Protein AF-A0A9D4QQB9-F1 (afdb_monomer)

Sequence (121 aa):
MSLLLRRPPGREAYPGDVFYLHSRLLERAAKMNDAHGGGSLTALPVIETQAGDVSAYIPTNVISITDGQIFLETELFYKGIRPAINVGLSVSRVGSAAQTKAMKQVHSCKQRSIAFSEHPL

Foldseek 3Di:
DCVVVVQDADPPRHHPCPLVVLLVVQVVQAQDDVVVPRDGHDDDDDDDDDVQDCPDDVNVSNCVRDQWDWRADPVQVVVVDPVRTDPVRTDGNCPCVPDDPVCSVVVVVVVVVVVVVVDDD

Organism: Dreissena polymorpha (NCBI:txid45954)

InterPro domains:
  IPR000194 ATPase, F1/V1/A1 complex, alpha/beta subunit, nucleotide-binding domain [PF00006] (1-92)
  IPR005294 ATP synthase, F1 complex, alpha subunit [PTHR48082] (1-107)
  IPR020003 ATPase, alpha/beta subunit, nucleotide-binding domain, active site [PS00152] (83-92)
  IPR027417 P-loop containing nucleoside triphosphate hydrolase [SSF52540] (1-98)

pLDDT: mean 85.45, std 11.53, range [40.28, 95.12]

Secondary structure (DSSP, 8-state):
-TTTTTPPB-GGG-BTTHHHHHHHHHTT--BPPGGGTT-B-------PPSTT-TTSHHHHHHHHHSSEE--B-HHHHHTT-SS-B-TTT-EESSGGGSS-HHHHHHHHHHHHHHHHHS---

Radius of gyration: 18.66 Å; Cα contacts (8 Å, |Δi|>4): 94; chains: 1; bounding box: 33×46×53 Å

Structure (mmCIF, N/CA/C/O backbone):
data_AF-A0A9D4QQB9-F1
#
_entry.id   AF-A0A9D4QQB9-F1
#
loop_
_atom_site.group_PDB
_atom_site.id
_atom_site.type_symbol
_atom_site.label_atom_id
_atom_site.label_alt_id
_atom_site.label_comp_id
_atom_site.label_asym_id
_atom_site.label_entity_id
_atom_site.label_seq_id
_atom_site.pdbx_PDB_ins_code
_atom_site.Cartn_x
_atom_site.Cartn_y
_atom_site.Cartn_z
_atom_site.occupancy
_atom_site.B_iso_or_equiv
_atom_site.auth_seq_id
_atom_site.auth_comp_id
_atom_site.auth_asym_id
_atom_site.au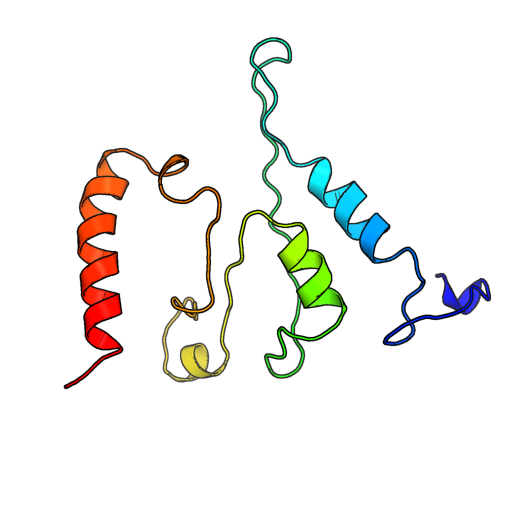th_atom_id
_atom_site.pdbx_PDB_model_num
ATOM 1 N N . MET A 1 1 ? -0.714 -14.262 -15.899 1.00 71.12 1 MET A N 1
ATOM 2 C CA . MET A 1 1 ? 0.117 -14.533 -17.097 1.00 71.12 1 MET A CA 1
ATOM 3 C C . MET A 1 1 ? 1.370 -15.359 -16.787 1.00 71.12 1 MET A C 1
ATOM 5 O O . MET A 1 1 ? 1.660 -16.280 -17.534 1.00 71.12 1 MET A O 1
ATOM 9 N N . SER A 1 2 ? 2.102 -15.095 -15.696 1.00 77.38 2 SER A N 1
ATOM 10 C CA . SER A 1 2 ? 3.407 -15.737 -15.432 1.00 77.38 2 SER A CA 1
ATOM 11 C C . SER A 1 2 ? 3.396 -17.271 -15.320 1.00 77.38 2 SER A C 1
ATOM 13 O O . SER A 1 2 ? 4.281 -17.908 -15.880 1.00 77.38 2 SER A O 1
ATOM 15 N N . LEU A 1 3 ? 2.385 -17.873 -14.679 1.00 76.94 3 LEU A N 1
ATOM 16 C CA . LEU A 1 3 ? 2.276 -19.338 -14.559 1.00 76.94 3 LEU A CA 1
ATOM 17 C C . LEU A 1 3 ? 1.997 -20.029 -15.904 1.00 76.94 3 LEU A C 1
ATOM 19 O O . LEU A 1 3 ? 2.570 -21.073 -16.195 1.00 76.94 3 LEU A O 1
ATOM 23 N N . LEU A 1 4 ? 1.178 -19.411 -16.762 1.00 85.31 4 LEU A N 1
ATOM 24 C CA . LEU A 1 4 ? 0.914 -19.907 -18.121 1.00 85.31 4 LEU A CA 1
ATOM 25 C C . LEU A 1 4 ? 2.175 -19.865 -18.993 1.00 85.31 4 LEU A C 1
ATOM 27 O O . LEU A 1 4 ? 2.383 -20.734 -19.832 1.00 85.31 4 LEU A O 1
ATOM 31 N N . LEU A 1 5 ? 3.045 -18.884 -18.747 1.00 87.50 5 LEU A N 1
ATOM 32 C CA . LEU A 1 5 ? 4.348 -18.747 -19.399 1.00 87.50 5 LEU A CA 1
ATOM 33 C C . LEU A 1 5 ? 5.441 -19.616 -18.755 1.00 87.50 5 LEU A C 1
ATOM 35 O O . LEU A 1 5 ? 6.615 -19.439 -19.073 1.00 87.50 5 LEU A O 1
ATOM 39 N N . ARG A 1 6 ? 5.076 -20.532 -17.846 1.00 86.75 6 ARG A N 1
ATOM 40 C CA . ARG A 1 6 ? 5.992 -21.442 -17.137 1.00 86.75 6 ARG A CA 1
ATOM 41 C C . ARG A 1 6 ? 7.147 -20.728 -16.424 1.00 86.75 6 ARG A C 1
ATOM 43 O O . ARG A 1 6 ? 8.228 -21.294 -16.272 1.00 86.75 6 ARG A O 1
ATOM 50 N N . ARG A 1 7 ? 6.935 -19.488 -15.967 1.00 87.81 7 ARG A N 1
ATOM 51 C CA . ARG A 1 7 ? 7.895 -18.828 -15.073 1.00 87.81 7 ARG A CA 1
ATOM 52 C C . ARG A 1 7 ? 7.849 -19.504 -13.698 1.00 87.81 7 ARG A C 1
ATOM 54 O O . ARG A 1 7 ? 6.749 -19.817 -13.236 1.00 87.81 7 ARG A O 1
ATOM 61 N N . PRO A 1 8 ? 9.002 -19.714 -13.040 1.00 87.38 8 PRO A N 1
ATOM 62 C CA . PRO A 1 8 ? 9.036 -20.359 -11.734 1.00 87.38 8 PRO A CA 1
ATOM 63 C C . PRO A 1 8 ? 8.259 -19.522 -10.697 1.00 87.38 8 PRO A C 1
ATOM 65 O O . PRO A 1 8 ? 8.482 -18.308 -10.618 1.00 87.38 8 PRO A O 1
ATOM 68 N N . PRO A 1 9 ? 7.337 -20.132 -9.928 1.00 90.12 9 PRO A N 1
ATOM 69 C CA . PRO A 1 9 ? 6.616 -19.445 -8.862 1.00 90.12 9 PRO A CA 1
ATOM 70 C C . PRO A 1 9 ? 7.475 -19.276 -7.604 1.00 90.12 9 PRO A C 1
ATOM 72 O O . PRO A 1 9 ? 8.335 -20.102 -7.304 1.00 90.12 9 PRO A O 1
ATOM 75 N N . GLY A 1 10 ? 7.202 -18.210 -6.855 1.00 87.00 10 GLY A N 1
ATOM 76 C CA . GLY A 1 10 ? 7.721 -17.953 -5.515 1.00 87.00 10 GLY A CA 1
ATOM 77 C C . GLY A 1 10 ? 6.641 -18.124 -4.442 1.00 87.00 10 GLY A C 1
ATOM 78 O O . GLY A 1 10 ? 5.785 -19.008 -4.525 1.00 87.00 10 GLY A O 1
ATOM 79 N N . ARG A 1 11 ? 6.674 -17.263 -3.417 1.00 86.38 11 ARG A N 1
ATOM 80 C CA . ARG A 1 1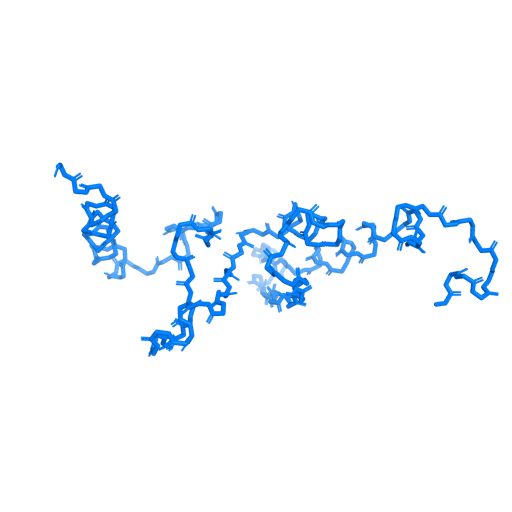1 ? 5.712 -17.267 -2.302 1.00 86.38 11 ARG A CA 1
ATOM 81 C C . ARG A 1 11 ? 4.279 -17.062 -2.807 1.00 86.38 11 ARG A C 1
ATOM 83 O O . ARG A 1 11 ? 4.048 -16.227 -3.675 1.00 86.38 11 ARG A O 1
ATOM 90 N N . GLU A 1 12 ? 3.332 -17.833 -2.265 1.00 84.62 12 GLU A N 1
ATOM 91 C CA . GLU A 1 12 ? 1.901 -17.782 -2.635 1.00 84.62 12 GLU A CA 1
ATOM 92 C C . GLU A 1 12 ? 1.647 -17.924 -4.157 1.00 84.62 12 GLU A C 1
ATOM 94 O O . GLU A 1 12 ? 0.684 -17.389 -4.694 1.00 84.62 12 GLU A O 1
ATOM 99 N N . ALA A 1 13 ? 2.521 -18.648 -4.871 1.00 87.94 13 ALA A N 1
ATOM 100 C CA . ALA A 1 13 ? 2.484 -18.850 -6.326 1.00 87.94 13 ALA A CA 1
ATOM 101 C C . ALA A 1 13 ? 2.646 -17.578 -7.189 1.00 87.94 13 ALA A C 1
ATOM 103 O O . ALA A 1 13 ? 2.479 -17.625 -8.414 1.00 87.94 13 ALA A O 1
ATOM 104 N N . TYR A 1 14 ? 3.041 -16.456 -6.587 1.00 89.19 14 TYR A N 1
ATOM 105 C CA . TYR A 1 14 ? 3.373 -15.235 -7.311 1.00 89.19 14 TYR A CA 1
ATOM 106 C C . TYR A 1 14 ? 4.747 -15.333 -7.987 1.00 89.19 14 TYR A C 1
ATOM 108 O O . TYR A 1 14 ? 5.652 -15.980 -7.457 1.00 89.19 14 TYR A O 1
ATOM 116 N N . PRO A 1 15 ? 4.953 -14.694 -9.152 1.00 89.62 15 PRO A N 1
ATOM 117 C CA . PRO A 1 15 ? 6.281 -14.608 -9.748 1.00 89.62 15 PRO A CA 1
ATOM 118 C C . PRO A 1 15 ? 7.216 -13.716 -8.906 1.00 89.62 15 PRO A C 1
ATOM 120 O O . PRO A 1 15 ? 6.770 -12.849 -8.158 1.00 89.62 15 PRO A O 1
ATOM 123 N N . GLY A 1 16 ? 8.531 -13.904 -9.035 1.00 86.94 16 GLY A N 1
ATOM 124 C CA . GLY A 1 16 ? 9.517 -13.160 -8.233 1.00 86.94 16 GLY A CA 1
ATOM 125 C C . GLY A 1 16 ? 9.534 -11.639 -8.460 1.00 86.94 16 GLY A C 1
ATOM 126 O O . GLY A 1 16 ? 10.050 -10.902 -7.628 1.00 86.94 16 GLY A O 1
ATOM 127 N N . ASP A 1 17 ? 8.949 -11.155 -9.558 1.00 89.56 17 ASP A N 1
ATOM 128 C CA . ASP A 1 17 ? 8.894 -9.742 -9.947 1.00 89.56 17 ASP A CA 1
ATOM 129 C C . ASP A 1 17 ? 7.613 -9.014 -9.495 1.00 89.56 17 ASP A C 1
ATOM 131 O O . ASP A 1 17 ? 7.417 -7.850 -9.845 1.00 89.56 17 ASP A O 1
ATOM 135 N N . VAL A 1 18 ? 6.745 -9.633 -8.683 1.00 91.44 18 VAL A N 1
ATOM 136 C CA . VAL A 1 18 ? 5.498 -8.980 -8.228 1.00 91.44 18 VAL A CA 1
ATOM 137 C C . VAL A 1 18 ? 5.744 -7.700 -7.439 1.00 91.44 18 VAL A C 1
ATOM 139 O O . VAL A 1 18 ? 5.007 -6.729 -7.613 1.00 91.44 18 VAL A O 1
ATOM 142 N N . PHE A 1 19 ? 6.780 -7.658 -6.604 1.00 93.00 19 PHE A N 1
ATOM 143 C CA . PHE A 1 19 ? 7.148 -6.425 -5.908 1.00 93.00 19 PHE A CA 1
ATOM 144 C C . PHE A 1 19 ? 7.488 -5.305 -6.903 1.00 93.00 19 PHE A C 1
ATOM 146 O O . PHE A 1 19 ? 6.987 -4.189 -6.784 1.00 93.00 19 PHE A O 1
ATOM 153 N N . TYR A 1 20 ? 8.273 -5.634 -7.934 1.00 92.75 20 TYR A N 1
ATOM 154 C CA . TYR A 1 20 ? 8.680 -4.691 -8.972 1.00 92.75 20 TYR A CA 1
ATOM 155 C C . TYR A 1 20 ? 7.494 -4.153 -9.784 1.00 92.75 20 TYR A C 1
ATOM 157 O O . TYR A 1 20 ? 7.480 -2.982 -10.163 1.00 92.75 20 TYR A O 1
ATOM 165 N N . LEU A 1 21 ? 6.473 -4.980 -10.032 1.00 92.19 21 LEU A N 1
ATOM 166 C CA . LEU A 1 21 ? 5.257 -4.537 -10.719 1.00 92.19 21 LEU A CA 1
ATOM 167 C C . LEU A 1 21 ? 4.524 -3.443 -9.934 1.00 92.19 21 LEU A C 1
ATOM 169 O O . LEU A 1 21 ? 4.130 -2.433 -10.520 1.00 92.19 21 LEU A O 1
ATOM 173 N N . HIS A 1 22 ? 4.371 -3.625 -8.621 1.00 93.94 22 HIS A N 1
ATOM 174 C CA . HIS A 1 22 ? 3.711 -2.641 -7.765 1.00 93.94 22 HIS A CA 1
ATOM 175 C C . HIS A 1 22 ? 4.559 -1.381 -7.590 1.00 93.94 22 HIS A C 1
ATOM 177 O O . HIS A 1 22 ? 4.031 -0.278 -7.724 1.00 93.94 22 HIS A O 1
ATOM 183 N N . SER A 1 23 ? 5.867 -1.526 -7.354 1.00 93.94 23 SER A N 1
ATOM 184 C CA . SER A 1 23 ? 6.746 -0.373 -7.139 1.00 93.94 23 SER A CA 1
ATOM 185 C C . SER A 1 23 ? 6.848 0.488 -8.390 1.00 93.94 23 SER A C 1
ATOM 187 O O . SER A 1 23 ? 6.586 1.684 -8.332 1.00 93.94 23 SER A O 1
ATOM 189 N N . ARG A 1 24 ? 7.089 -0.108 -9.563 1.00 95.12 24 ARG A N 1
ATOM 190 C CA . ARG A 1 24 ? 7.143 0.636 -10.831 1.00 95.12 24 ARG A CA 1
ATOM 191 C C . ARG A 1 24 ? 5.854 1.410 -11.117 1.00 95.12 24 ARG A C 1
ATOM 193 O O . ARG A 1 24 ? 5.902 2.455 -11.766 1.00 95.12 24 ARG A O 1
ATOM 200 N N . LEU A 1 25 ? 4.702 0.880 -10.712 1.00 94.62 25 LEU A N 1
ATOM 201 C CA . LEU A 1 25 ? 3.426 1.558 -10.901 1.00 94.62 25 LEU A CA 1
ATOM 202 C C . LEU A 1 25 ? 3.265 2.729 -9.925 1.00 94.62 25 LEU A C 1
ATOM 204 O O . LEU A 1 25 ? 2.936 3.830 -10.363 1.00 94.62 25 LEU A O 1
ATOM 208 N N . LEU A 1 26 ? 3.490 2.489 -8.632 1.00 94.81 26 LEU A N 1
ATOM 209 C CA . LEU A 1 26 ? 3.219 3.461 -7.571 1.00 94.81 26 LEU A CA 1
ATOM 210 C C . LEU A 1 26 ? 4.259 4.582 -7.505 1.00 94.81 26 LEU A C 1
ATOM 212 O O . LEU A 1 26 ? 3.878 5.728 -7.307 1.00 94.81 26 LEU A O 1
ATOM 216 N N . GLU A 1 27 ? 5.527 4.303 -7.803 1.00 92.81 27 GLU A N 1
ATOM 217 C CA . GLU A 1 27 ? 6.606 5.309 -7.837 1.00 92.81 27 GLU A CA 1
ATOM 218 C C . GLU A 1 27 ? 6.421 6.371 -8.936 1.00 92.81 27 GLU A C 1
ATOM 220 O O . GLU A 1 27 ? 7.092 7.399 -8.962 1.00 92.81 27 GLU A O 1
ATOM 225 N N . ARG A 1 28 ? 5.490 6.157 -9.873 1.00 93.62 28 ARG A N 1
ATOM 226 C CA . ARG A 1 28 ? 5.122 7.173 -10.872 1.00 93.62 28 ARG A CA 1
ATOM 227 C C . ARG A 1 28 ? 4.162 8.225 -10.319 1.00 93.62 28 ARG A C 1
ATOM 229 O O . ARG A 1 28 ? 3.990 9.269 -10.947 1.00 93.62 28 ARG A O 1
ATOM 236 N N . ALA A 1 29 ? 3.498 7.942 -9.202 1.00 93.50 29 ALA A N 1
ATOM 237 C CA . ALA A 1 29 ? 2.589 8.864 -8.545 1.00 93.50 29 ALA A CA 1
ATOM 238 C C . ALA A 1 29 ? 3.384 9.762 -7.592 1.00 93.50 29 ALA A C 1
ATOM 240 O O . ALA A 1 29 ? 3.634 9.410 -6.446 1.00 93.50 29 ALA A O 1
ATOM 241 N N . ALA A 1 30 ? 3.811 10.917 -8.098 1.00 92.94 30 ALA A N 1
ATOM 242 C CA . ALA A 1 30 ? 4.645 11.852 -7.357 1.00 92.94 30 ALA A CA 1
ATOM 243 C C . ALA A 1 30 ? 4.169 13.299 -7.527 1.00 92.94 30 ALA A C 1
ATOM 245 O O . ALA A 1 30 ? 3.367 13.632 -8.408 1.00 92.94 30 ALA A O 1
ATOM 246 N N . LYS A 1 31 ? 4.704 14.176 -6.673 1.00 91.88 31 LYS A N 1
ATOM 247 C CA . LYS A 1 31 ? 4.646 15.626 -6.849 1.00 91.88 31 LYS A CA 1
ATOM 248 C C . LYS A 1 31 ? 5.925 16.095 -7.538 1.00 91.88 31 LYS A C 1
ATOM 250 O O . LYS A 1 31 ? 7.016 15.937 -6.996 1.00 91.88 31 LYS A O 1
ATOM 255 N N . MET A 1 32 ? 5.775 16.681 -8.719 1.00 93.06 32 MET A N 1
ATOM 256 C CA . MET A 1 32 ? 6.878 17.248 -9.487 1.00 93.06 32 MET A CA 1
ATOM 257 C C . MET A 1 32 ? 7.365 18.549 -8.845 1.00 93.06 32 MET A C 1
ATOM 259 O O . MET A 1 32 ? 6.616 19.243 -8.155 1.00 93.06 32 MET A O 1
ATOM 263 N N . ASN A 1 33 ? 8.630 18.888 -9.083 1.00 92.00 33 ASN A N 1
ATOM 264 C CA . ASN A 1 33 ? 9.185 20.166 -8.649 1.00 92.00 33 ASN A CA 1
ATOM 265 C C . ASN A 1 33 ? 8.705 21.323 -9.553 1.00 92.00 33 ASN A C 1
ATOM 267 O O . ASN A 1 33 ? 8.140 21.108 -10.630 1.00 92.00 33 ASN A O 1
ATOM 271 N N . ASP A 1 34 ? 8.978 22.558 -9.132 1.00 93.25 34 ASP A N 1
ATOM 272 C CA . ASP A 1 34 ? 8.531 23.761 -9.847 1.00 93.25 34 ASP A CA 1
ATOM 273 C C . ASP A 1 34 ? 9.153 23.885 -11.249 1.00 93.25 34 ASP A C 1
ATOM 275 O O . ASP A 1 34 ? 8.497 24.348 -12.179 1.00 93.25 34 ASP A O 1
ATOM 279 N N . ALA A 1 35 ? 10.380 23.383 -11.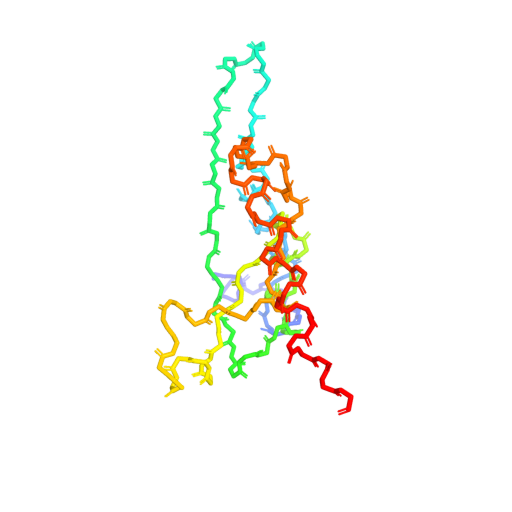440 1.00 93.62 35 ALA A N 1
ATOM 280 C CA . ALA A 1 35 ? 11.048 23.355 -12.745 1.00 93.62 35 ALA A CA 1
ATOM 281 C C . ALA A 1 35 ? 10.329 22.459 -13.774 1.00 93.62 35 ALA A C 1
ATOM 283 O O . ALA A 1 35 ? 10.452 22.684 -14.975 1.00 93.62 35 ALA A O 1
ATOM 284 N N . HIS A 1 36 ? 9.556 21.474 -13.309 1.00 89.88 36 HIS A N 1
ATOM 285 C CA . HIS A 1 36 ? 8.727 20.597 -14.139 1.00 89.88 36 HIS A CA 1
ATOM 286 C C . HIS A 1 36 ? 7.226 20.945 -14.036 1.00 89.88 36 HIS A C 1
ATOM 288 O O . HIS A 1 36 ? 6.371 20.098 -14.293 1.00 89.88 36 HIS A O 1
ATOM 294 N N . GLY A 1 37 ? 6.887 22.182 -13.647 1.00 91.25 37 GLY A N 1
ATOM 295 C CA . GLY A 1 37 ? 5.513 22.698 -13.638 1.00 91.25 37 GLY A CA 1
ATOM 296 C C . GLY A 1 37 ? 4.696 22.396 -12.378 1.00 91.25 37 GLY A C 1
ATOM 297 O O . GLY A 1 37 ? 3.511 22.716 -12.344 1.00 91.25 37 GLY A O 1
ATOM 298 N N . GLY A 1 38 ? 5.290 21.785 -11.345 1.00 92.19 38 GLY A N 1
ATOM 299 C CA . GLY A 1 38 ? 4.653 21.608 -10.031 1.00 92.19 38 GLY A CA 1
ATOM 300 C C . GLY A 1 38 ? 3.433 20.672 -9.993 1.00 92.19 38 GLY A C 1
ATOM 301 O O . GLY A 1 38 ? 2.704 20.654 -9.000 1.00 92.19 38 GLY A O 1
ATOM 302 N N . GLY A 1 39 ? 3.188 19.903 -11.060 1.00 94.06 39 GLY A N 1
ATOM 303 C CA . GLY A 1 39 ? 2.065 18.968 -11.153 1.00 94.06 39 GLY A CA 1
ATOM 304 C C . GLY A 1 39 ? 2.148 17.824 -10.136 1.00 94.06 39 GLY A C 1
ATOM 305 O O . GLY A 1 39 ? 3.229 17.454 -9.679 1.00 94.06 39 GLY A O 1
ATOM 306 N N . SER A 1 40 ? 1.005 17.234 -9.790 1.00 94.62 40 SER A N 1
ATOM 307 C CA . SER A 1 40 ? 0.941 16.108 -8.853 1.00 94.62 40 SER A CA 1
ATOM 308 C C . SER A 1 40 ? 0.036 14.997 -9.361 1.00 94.62 40 SER A C 1
ATOM 310 O O . SER A 1 40 ? -1.042 15.272 -9.889 1.00 94.62 40 SER A O 1
ATOM 312 N N . LEU A 1 41 ? 0.437 13.752 -9.117 1.00 94.00 41 LEU A N 1
ATOM 313 C CA . LEU A 1 41 ? -0.399 12.571 -9.300 1.00 94.00 41 LEU A CA 1
ATOM 314 C C . LEU A 1 41 ? -0.505 11.818 -7.972 1.00 94.00 41 LEU A C 1
ATOM 316 O O . LEU A 1 41 ? 0.487 11.288 -7.483 1.00 94.00 41 LEU A O 1
ATOM 320 N N . THR A 1 42 ? -1.708 11.757 -7.404 1.00 94.12 42 THR A N 1
ATOM 321 C CA . THR A 1 42 ? -1.983 11.004 -6.173 1.00 94.12 42 THR A CA 1
ATOM 322 C C . THR A 1 42 ? -2.499 9.613 -6.526 1.00 94.12 42 THR A C 1
ATOM 324 O O . THR A 1 42 ? -3.500 9.494 -7.233 1.00 94.12 42 THR A O 1
ATOM 327 N N . ALA A 1 43 ? -1.854 8.562 -6.019 1.00 93.62 43 ALA A N 1
ATOM 328 C CA . ALA A 1 43 ? -2.332 7.187 -6.150 1.00 93.62 43 ALA A CA 1
ATOM 329 C C . ALA A 1 43 ? -3.066 6.732 -4.883 1.00 93.62 43 ALA A C 1
ATOM 331 O O . ALA A 1 43 ? -2.614 6.982 -3.769 1.00 93.62 43 ALA A O 1
ATOM 332 N N . LEU A 1 44 ? -4.182 6.024 -5.069 1.00 94.81 44 LEU A N 1
ATOM 333 C CA . LEU A 1 44 ? -4.953 5.383 -4.001 1.00 94.81 44 LEU A CA 1
ATOM 334 C C . LEU A 1 44 ? -5.128 3.893 -4.336 1.00 94.81 44 LEU A C 1
ATOM 336 O O . LEU A 1 44 ? -6.178 3.503 -4.851 1.00 94.81 44 LEU A O 1
ATOM 340 N N . PRO A 1 45 ? -4.091 3.059 -4.132 1.00 94.19 45 PRO A N 1
ATOM 341 C CA . PRO A 1 45 ? -4.202 1.627 -4.377 1.00 94.19 45 PRO A CA 1
ATOM 342 C C . PRO A 1 45 ? -5.144 0.977 -3.359 1.00 94.19 45 PRO A C 1
ATOM 344 O O . PRO A 1 45 ? -5.095 1.279 -2.168 1.00 94.19 45 PRO A O 1
ATOM 347 N N . VAL A 1 46 ? -5.977 0.052 -3.833 1.00 94.31 46 VAL A N 1
ATOM 348 C CA . VAL A 1 46 ? -6.876 -0.750 -2.995 1.00 94.31 46 VAL A CA 1
ATOM 349 C C . VAL A 1 46 ? -6.384 -2.188 -3.011 1.00 94.31 46 VAL A C 1
ATOM 351 O O . VAL A 1 46 ? -6.204 -2.763 -4.084 1.00 94.31 46 VAL A O 1
ATOM 354 N N . ILE A 1 47 ? -6.169 -2.753 -1.825 1.00 93.88 47 ILE A N 1
ATOM 355 C CA . ILE A 1 47 ? -5.754 -4.142 -1.638 1.00 93.88 47 ILE A CA 1
ATOM 356 C C . ILE A 1 47 ? -6.786 -4.832 -0.761 1.00 93.88 47 ILE A C 1
ATOM 358 O O . ILE A 1 47 ? -7.123 -4.346 0.317 1.00 93.88 47 ILE A O 1
ATOM 362 N N . GLU A 1 48 ? -7.281 -5.966 -1.235 1.00 93.12 48 GLU A N 1
ATOM 363 C CA . GLU A 1 48 ? -8.161 -6.831 -0.465 1.00 93.12 48 GLU A CA 1
ATOM 364 C C . GLU A 1 48 ? -7.320 -7.742 0.433 1.00 93.12 48 GLU A C 1
ATOM 366 O O . GLU A 1 48 ? -6.419 -8.441 -0.038 1.00 93.12 48 GLU A O 1
ATOM 371 N N . THR A 1 49 ? -7.614 -7.737 1.730 1.00 91.38 49 THR A N 1
ATOM 372 C CA . THR A 1 49 ? -7.040 -8.684 2.686 1.00 91.38 49 THR A CA 1
ATOM 373 C C . THR A 1 49 ? -7.998 -9.848 2.888 1.00 91.38 49 THR A C 1
ATOM 375 O O . THR A 1 49 ? -9.213 -9.675 2.985 1.00 91.38 49 THR A O 1
ATOM 378 N N . GLN A 1 50 ? -7.454 -11.059 2.970 1.00 88.88 50 GLN A N 1
ATOM 379 C CA . GLN A 1 50 ? -8.249 -12.243 3.280 1.00 88.88 50 GLN A CA 1
ATOM 380 C C . GLN A 1 50 ? -8.371 -12.359 4.797 1.00 88.88 50 GLN A C 1
ATOM 382 O O . GLN A 1 50 ? -7.362 -12.377 5.495 1.00 88.88 50 GLN A O 1
ATOM 387 N N . ALA A 1 51 ? -9.604 -12.381 5.310 1.00 87.19 51 ALA A N 1
ATOM 388 C CA . ALA A 1 51 ? -9.892 -12.437 6.748 1.00 87.19 51 ALA A CA 1
ATOM 389 C C . ALA A 1 51 ? -9.165 -11.363 7.595 1.00 87.19 51 ALA A C 1
ATOM 391 O O . ALA A 1 51 ? -8.881 -11.586 8.768 1.00 87.19 51 ALA A O 1
ATOM 392 N N . GLY A 1 52 ? -8.854 -10.200 7.010 1.00 82.19 52 GLY A N 1
ATOM 393 C CA . GLY A 1 52 ? -8.128 -9.132 7.704 1.00 82.19 52 GLY A CA 1
ATOM 394 C C . GLY A 1 52 ? -6.621 -9.368 7.857 1.00 82.19 52 GLY A C 1
ATOM 395 O O . GLY A 1 52 ? -5.968 -8.600 8.560 1.00 82.19 52 GLY A O 1
ATOM 396 N N . ASP A 1 53 ? -6.046 -10.378 7.197 1.00 87.62 53 ASP A N 1
ATOM 397 C CA . ASP A 1 53 ? -4.614 -10.663 7.281 1.00 87.62 53 ASP A CA 1
ATOM 398 C C . ASP A 1 53 ? -3.773 -9.617 6.526 1.00 87.62 53 ASP A C 1
ATOM 400 O O . ASP A 1 53 ? -3.653 -9.624 5.297 1.00 87.62 53 ASP A O 1
ATOM 404 N N . VAL A 1 54 ? -3.167 -8.708 7.292 1.00 86.12 54 VAL A N 1
ATOM 405 C CA . VAL A 1 54 ? -2.224 -7.687 6.804 1.00 86.12 54 VAL A CA 1
ATOM 406 C C . VAL A 1 54 ? -0.809 -8.223 6.587 1.00 86.12 54 VAL A C 1
ATOM 408 O O . VAL A 1 54 ? 0.010 -7.536 5.979 1.00 86.12 54 VAL A O 1
ATOM 411 N N . SER A 1 55 ? -0.511 -9.431 7.071 1.00 88.19 55 SER A N 1
ATOM 412 C CA . SER A 1 55 ? 0.812 -10.062 6.984 1.00 88.19 55 SER A CA 1
ATOM 413 C C . SER A 1 55 ? 1.004 -10.909 5.721 1.00 88.19 55 SER A C 1
ATOM 415 O O . SER A 1 55 ? 2.114 -11.376 5.436 1.00 88.19 55 SER A O 1
ATOM 417 N N . ALA A 1 56 ? -0.062 -11.072 4.931 1.00 92.25 56 ALA A N 1
ATOM 418 C CA . ALA A 1 56 ? -0.015 -11.730 3.636 1.00 92.25 56 ALA A CA 1
ATOM 419 C C . ALA A 1 56 ? 0.982 -11.043 2.684 1.00 92.25 56 ALA A C 1
ATOM 421 O O . ALA A 1 56 ? 1.329 -9.859 2.830 1.00 92.25 56 ALA A O 1
ATOM 422 N N . TYR A 1 57 ? 1.454 -11.793 1.684 1.00 90.69 57 TYR A N 1
ATOM 423 C CA . TYR A 1 57 ? 2.567 -11.353 0.844 1.00 90.69 57 TYR A CA 1
ATOM 424 C C . TYR A 1 57 ? 2.269 -10.069 0.055 1.00 90.69 57 TYR A C 1
ATOM 426 O O . TYR A 1 57 ? 3.095 -9.155 0.024 1.00 90.69 57 TYR A O 1
ATOM 434 N N . ILE A 1 58 ? 1.085 -9.963 -0.557 1.00 92.50 58 ILE A N 1
ATOM 435 C CA . ILE A 1 58 ? 0.705 -8.782 -1.350 1.00 92.50 58 ILE A CA 1
ATOM 436 C C . ILE A 1 58 ? 0.457 -7.540 -0.478 1.00 92.50 58 ILE A C 1
ATOM 438 O O . ILE A 1 58 ? 1.070 -6.510 -0.775 1.00 92.50 58 ILE A O 1
ATOM 442 N N . PRO A 1 59 ? -0.354 -7.598 0.601 1.00 93.62 59 PRO A N 1
ATOM 443 C CA . PRO A 1 59 ? -0.528 -6.460 1.503 1.00 93.62 59 PRO A CA 1
ATOM 444 C C . PRO A 1 59 ? 0.796 -5.921 2.045 1.00 93.62 59 PRO A C 1
ATOM 446 O O . PRO A 1 59 ? 1.046 -4.722 1.944 1.00 93.62 59 PRO A O 1
ATOM 449 N N . THR A 1 60 ? 1.686 -6.798 2.519 1.00 92.94 60 THR A N 1
ATOM 450 C CA . THR A 1 60 ? 2.991 -6.389 3.066 1.00 92.94 60 THR A CA 1
ATOM 451 C C . THR A 1 60 ? 3.840 -5.658 2.022 1.00 92.94 60 THR A C 1
ATOM 453 O O . THR A 1 60 ? 4.416 -4.606 2.310 1.00 92.94 60 THR A O 1
ATOM 456 N N . ASN A 1 61 ? 3.882 -6.172 0.787 1.00 93.38 61 ASN A N 1
ATOM 457 C CA . ASN A 1 61 ? 4.617 -5.536 -0.305 1.00 93.38 61 ASN A CA 1
ATOM 458 C C . ASN A 1 61 ? 4.078 -4.132 -0.599 1.00 93.38 61 ASN A C 1
ATOM 460 O O . ASN A 1 61 ? 4.854 -3.183 -0.689 1.00 93.38 61 ASN A O 1
ATOM 464 N N . VAL A 1 62 ? 2.760 -3.975 -0.718 1.00 93.56 62 VAL A N 1
ATOM 465 C CA . VAL A 1 62 ? 2.160 -2.677 -1.058 1.00 93.56 62 VAL A CA 1
ATOM 466 C C . VAL A 1 62 ? 2.308 -1.677 0.089 1.00 93.56 62 VAL A C 1
ATOM 468 O O . VAL A 1 62 ? 2.699 -0.543 -0.171 1.00 93.56 62 VAL A O 1
ATOM 471 N N . ILE A 1 63 ? 2.116 -2.100 1.344 1.00 93.38 63 ILE A N 1
ATOM 472 C CA . ILE A 1 63 ? 2.331 -1.259 2.539 1.00 93.38 63 ILE A CA 1
ATOM 473 C C . ILE A 1 63 ? 3.776 -0.744 2.606 1.00 93.38 63 ILE A C 1
ATOM 475 O O . ILE A 1 63 ? 4.031 0.377 3.053 1.00 93.38 63 ILE A O 1
ATOM 479 N N . SER A 1 64 ? 4.748 -1.546 2.164 1.00 93.31 64 SER A N 1
ATOM 480 C CA . SER A 1 64 ? 6.145 -1.106 2.143 1.00 93.31 64 SER A CA 1
ATOM 481 C C . SER A 1 64 ? 6.401 0.014 1.123 1.00 93.31 64 SER A C 1
ATOM 483 O O . SER A 1 64 ? 7.242 0.872 1.379 1.00 93.31 64 SER A O 1
ATOM 485 N N . ILE A 1 65 ? 5.634 0.052 0.028 1.00 93.69 65 ILE A N 1
ATOM 486 C CA . ILE A 1 65 ? 5.777 1.028 -1.062 1.00 93.69 65 ILE A CA 1
ATOM 487 C C . ILE A 1 65 ? 4.974 2.308 -0.784 1.00 93.69 65 ILE A C 1
ATOM 489 O O . ILE A 1 65 ? 5.443 3.399 -1.079 1.00 93.69 65 ILE A O 1
ATOM 493 N N . THR A 1 66 ? 3.762 2.207 -0.233 1.00 94.25 66 THR A N 1
ATOM 494 C CA . THR A 1 66 ? 2.878 3.371 -0.058 1.00 94.25 66 THR A CA 1
ATOM 495 C C . THR A 1 66 ? 3.283 4.268 1.115 1.00 94.25 66 THR A C 1
ATOM 497 O O . THR A 1 66 ? 3.793 3.812 2.139 1.00 94.25 66 THR A O 1
ATOM 500 N N . ASP A 1 67 ? 2.952 5.560 1.025 1.00 91.94 67 ASP A N 1
ATOM 501 C CA . ASP A 1 67 ? 3.201 6.567 2.073 1.00 91.94 67 ASP A CA 1
ATOM 502 C C . ASP A 1 67 ? 2.191 6.529 3.235 1.00 91.94 67 ASP A C 1
ATOM 504 O O . ASP A 1 67 ? 1.804 7.553 3.814 1.00 91.94 67 ASP A O 1
ATOM 508 N N . GLY A 1 68 ? 1.754 5.327 3.592 1.00 92.38 68 GLY A N 1
ATOM 509 C CA . GLY A 1 68 ? 0.712 5.073 4.574 1.00 92.38 68 GLY A CA 1
ATOM 510 C C . GLY A 1 68 ? -0.386 4.163 4.040 1.00 92.38 68 GLY A C 1
ATOM 511 O O . GLY A 1 68 ? -0.366 3.722 2.887 1.00 92.38 68 GLY A O 1
ATOM 512 N N . GLN A 1 69 ? -1.353 3.891 4.905 1.00 93.81 69 GLN A N 1
ATOM 513 C CA . GLN A 1 69 ? -2.470 3.007 4.636 1.00 93.81 69 GLN A CA 1
ATOM 514 C C . GLN A 1 69 ? -3.701 3.431 5.435 1.00 93.81 69 GLN A C 1
ATOM 516 O O . GLN A 1 69 ? -3.598 3.949 6.548 1.00 93.81 69 GLN A O 1
ATOM 521 N N . ILE A 1 70 ? -4.871 3.158 4.868 1.00 93.38 70 ILE A N 1
ATOM 522 C CA . ILE A 1 70 ? -6.155 3.230 5.563 1.00 93.38 70 ILE A CA 1
ATOM 523 C C . ILE A 1 70 ? -6.659 1.797 5.663 1.00 93.38 70 ILE A C 1
ATOM 525 O O . ILE A 1 70 ? -6.918 1.163 4.640 1.00 93.38 70 ILE A O 1
ATOM 529 N N . PHE A 1 71 ? -6.761 1.282 6.883 1.00 93.00 71 PHE A N 1
ATOM 530 C CA . PHE A 1 71 ? -7.221 -0.074 7.142 1.00 93.00 71 PHE A CA 1
ATOM 531 C C . PHE A 1 71 ? -8.711 -0.071 7.480 1.00 93.00 71 PHE A C 1
ATOM 533 O O . PHE A 1 71 ? -9.152 0.639 8.388 1.00 93.00 71 PHE A O 1
ATOM 540 N N . LEU A 1 72 ? -9.478 -0.860 6.729 1.00 91.50 72 LEU A N 1
ATOM 541 C CA . LEU A 1 72 ? -10.914 -1.018 6.918 1.00 91.50 72 LEU A CA 1
ATOM 542 C C . LEU A 1 72 ? -11.190 -2.361 7.584 1.00 91.50 72 LEU A C 1
ATOM 544 O O . LEU A 1 72 ? -10.807 -3.401 7.055 1.00 91.50 72 LEU A O 1
ATOM 548 N N . GLU A 1 73 ? -11.864 -2.335 8.729 1.00 90.00 73 GLU A N 1
ATOM 549 C CA . GLU A 1 73 ? -12.106 -3.530 9.535 1.00 90.00 73 GLU A CA 1
ATOM 550 C C . GLU A 1 73 ? -13.580 -3.933 9.513 1.00 90.00 73 GLU A C 1
ATOM 552 O O . GLU A 1 73 ? -14.484 -3.127 9.760 1.00 90.00 73 GLU A O 1
ATOM 557 N N . THR A 1 74 ? -13.833 -5.212 9.247 1.00 89.19 74 THR A N 1
ATOM 558 C CA . THR A 1 74 ? -15.192 -5.744 9.126 1.00 89.19 74 THR A CA 1
ATOM 559 C C . THR A 1 74 ? -15.956 -5.664 10.451 1.00 89.19 74 THR A C 1
ATOM 561 O O . THR A 1 74 ? -17.157 -5.397 10.458 1.00 89.19 74 THR A O 1
ATOM 564 N N . GLU A 1 75 ? -15.272 -5.820 11.588 1.00 89.25 75 GLU A N 1
ATOM 565 C CA . GLU A 1 75 ? -15.8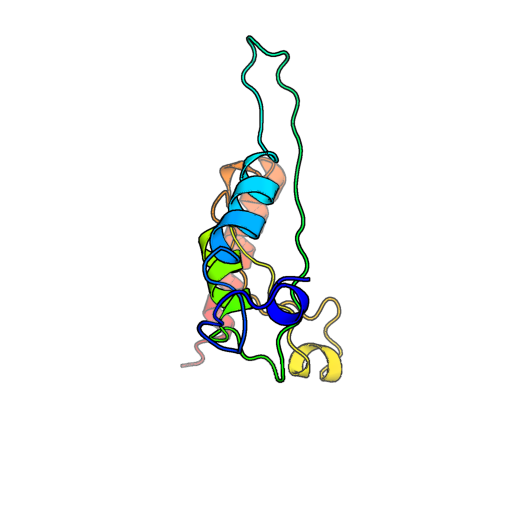98 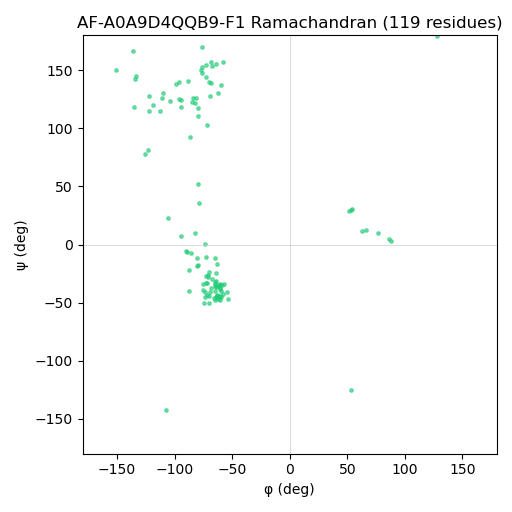-5.692 12.908 1.00 89.25 75 GLU A CA 1
ATOM 566 C C . GLU A 1 75 ? -16.450 -4.286 13.165 1.00 89.25 75 GLU A C 1
ATOM 568 O O . GLU A 1 75 ? -17.572 -4.142 13.653 1.00 89.25 75 GLU A O 1
ATOM 573 N N . LEU A 1 76 ? -15.693 -3.241 12.810 1.00 87.69 76 LEU A N 1
ATOM 574 C CA . LEU A 1 76 ? -16.135 -1.849 12.948 1.00 87.69 76 LEU A CA 1
ATOM 575 C C . LEU A 1 76 ? -17.343 -1.564 12.049 1.00 87.69 76 LEU A C 1
ATOM 577 O O . LEU A 1 76 ? -18.277 -0.872 12.462 1.00 87.69 76 LEU A O 1
ATOM 581 N N . PHE A 1 77 ? -17.367 -2.161 10.855 1.00 89.94 77 PHE A N 1
ATOM 582 C CA . PHE A 1 77 ? -18.495 -2.049 9.935 1.00 89.94 77 PHE A CA 1
ATOM 583 C C . PHE A 1 77 ? -19.779 -2.667 10.508 1.00 89.94 77 PHE A C 1
ATOM 585 O O . PHE A 1 77 ? -20.843 -2.042 10.438 1.00 89.94 77 PHE A O 1
ATOM 592 N N . TYR A 1 78 ? -19.690 -3.859 11.112 1.00 90.12 78 TYR A N 1
ATOM 593 C CA . TYR A 1 78 ? -20.835 -4.517 11.758 1.00 90.12 78 TYR A CA 1
ATOM 594 C C . TYR A 1 78 ? -21.279 -3.823 13.052 1.00 90.12 78 TYR A C 1
ATOM 596 O O . TYR A 1 78 ? -22.464 -3.852 13.376 1.00 90.12 78 TYR A O 1
ATOM 604 N N . LYS A 1 79 ? -20.371 -3.121 13.742 1.00 90.75 79 LYS A N 1
ATOM 605 C CA . LYS A 1 79 ? -20.686 -2.237 14.883 1.00 90.75 79 LYS A CA 1
ATOM 606 C C .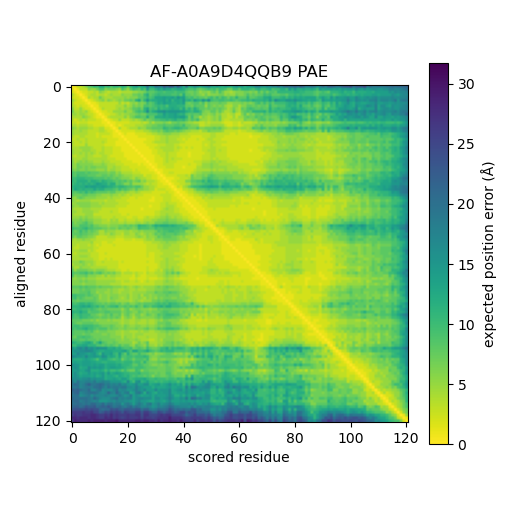 LYS A 1 79 ? -21.364 -0.918 14.465 1.00 90.75 79 LYS A C 1
ATOM 608 O O . LYS A 1 79 ? -21.681 -0.098 15.320 1.00 90.75 79 LYS A O 1
ATOM 613 N N . GLY A 1 80 ? -21.598 -0.703 13.167 1.00 90.69 80 GLY A N 1
ATOM 614 C CA . GLY A 1 80 ? -22.301 0.467 12.633 1.00 90.69 80 GLY A CA 1
ATOM 615 C C . GLY A 1 80 ? -21.410 1.678 12.339 1.00 90.69 80 GLY A C 1
ATOM 616 O O . GLY A 1 80 ? -21.919 2.705 11.892 1.00 90.69 80 GLY A O 1
ATOM 617 N N . ILE A 1 81 ? -20.090 1.575 12.529 1.00 85.94 81 ILE A N 1
ATOM 618 C CA . ILE A 1 81 ? -19.144 2.660 12.242 1.00 85.94 81 ILE A CA 1
ATOM 619 C C . ILE A 1 81 ? -18.874 2.693 10.735 1.00 85.94 81 ILE A C 1
ATOM 621 O O . ILE A 1 81 ? -18.359 1.737 10.152 1.00 85.94 81 ILE A O 1
ATOM 625 N N . ARG A 1 82 ? -19.238 3.803 10.084 1.00 91.19 82 ARG A N 1
ATOM 626 C CA . ARG A 1 82 ? -19.052 4.016 8.642 1.00 91.19 82 ARG A CA 1
ATOM 627 C C . ARG A 1 82 ? -18.490 5.423 8.397 1.00 91.19 82 ARG A C 1
ATOM 629 O O . ARG A 1 82 ? -19.171 6.389 8.736 1.00 91.19 82 ARG A O 1
ATOM 636 N N . PRO A 1 83 ? -17.288 5.566 7.805 1.00 87.06 83 PRO A N 1
ATOM 637 C CA . PRO A 1 83 ? -16.413 4.508 7.289 1.00 87.06 83 PRO A CA 1
ATOM 638 C C . PRO A 1 83 ? -15.732 3.700 8.410 1.00 87.06 83 PRO A C 1
ATOM 640 O O . PRO A 1 83 ? -15.366 4.250 9.444 1.00 87.06 83 PRO A O 1
ATOM 643 N N . ALA A 1 84 ? -15.557 2.395 8.189 1.00 92.44 84 ALA A N 1
ATOM 644 C CA . ALA A 1 84 ? -15.054 1.429 9.172 1.00 92.44 84 ALA A CA 1
ATOM 645 C C . ALA A 1 84 ? -13.519 1.472 9.325 1.00 92.44 84 ALA A C 1
ATOM 647 O O . ALA A 1 84 ? -12.840 0.462 9.165 1.00 92.44 84 ALA A O 1
ATOM 648 N N . ILE A 1 85 ? -12.969 2.663 9.563 1.00 90.06 85 ILE A N 1
ATOM 649 C CA . ILE A 1 85 ? -11.524 2.903 9.615 1.00 90.06 85 ILE A CA 1
ATOM 650 C C . ILE A 1 85 ? -10.988 2.523 10.993 1.00 90.06 85 ILE A C 1
ATOM 652 O O . ILE A 1 85 ? -11.393 3.107 11.999 1.00 90.06 85 ILE A O 1
ATOM 656 N N . ASN A 1 86 ? -10.027 1.602 11.031 1.00 88.69 86 ASN A N 1
ATOM 657 C CA . ASN A 1 86 ? -9.270 1.317 12.244 1.00 88.69 86 ASN A CA 1
ATOM 658 C C . ASN A 1 86 ? -8.176 2.384 12.416 1.00 88.69 86 ASN A C 1
ATOM 660 O O . ASN A 1 86 ? -7.228 2.445 11.630 1.00 88.69 86 ASN A O 1
ATOM 664 N N . VAL A 1 87 ? -8.321 3.245 13.425 1.00 86.56 87 VAL A N 1
ATOM 665 C CA . VAL A 1 87 ? -7.435 4.403 13.648 1.00 86.56 87 VAL A CA 1
ATOM 666 C C . VAL A 1 87 ? -6.038 3.987 14.125 1.00 86.56 87 VAL A C 1
ATOM 668 O O . VAL A 1 87 ? -5.078 4.694 13.832 1.00 86.56 87 VAL A O 1
ATOM 671 N N . GLY A 1 88 ? -5.903 2.846 14.807 1.00 85.62 88 GLY A N 1
ATOM 672 C CA . GLY A 1 88 ? -4.614 2.349 15.298 1.00 85.62 88 GLY A CA 1
ATOM 673 C C . GLY A 1 88 ? -3.733 1.761 14.192 1.00 85.62 88 GLY A C 1
ATOM 674 O O . GLY A 1 88 ? -2.525 1.991 14.168 1.00 85.62 88 GLY A O 1
ATOM 675 N N . LEU A 1 89 ? -4.336 1.035 13.246 1.00 85.50 89 LEU A N 1
ATOM 676 C CA . LEU A 1 89 ? -3.620 0.407 12.125 1.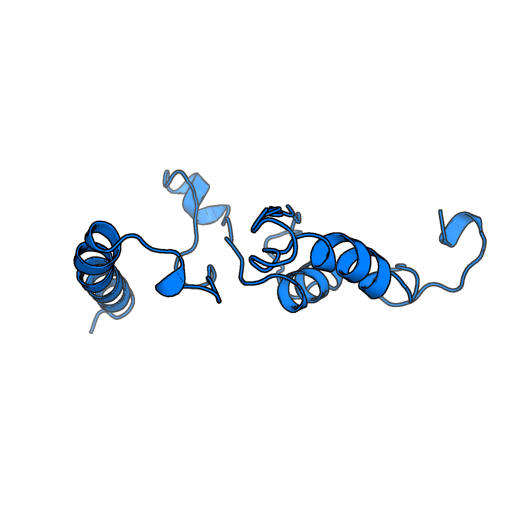00 85.50 89 LEU A CA 1
ATOM 677 C C . LEU A 1 89 ? -3.462 1.326 10.904 1.00 85.50 89 LEU A C 1
ATOM 679 O O . LEU A 1 89 ? -2.578 1.106 10.068 1.00 85.50 89 LEU A O 1
ATOM 683 N N . SER A 1 90 ? -4.313 2.347 10.781 1.00 89.62 90 SER A N 1
ATOM 684 C CA . SER A 1 90 ? -4.245 3.326 9.694 1.00 89.62 90 SER A CA 1
ATOM 685 C C . SER A 1 90 ? -3.200 4.395 9.990 1.00 89.62 90 SER A C 1
ATOM 687 O O . SER A 1 90 ? -3.252 5.071 11.013 1.00 89.62 90 SER A O 1
ATOM 689 N N . VAL A 1 91 ? -2.268 4.599 9.063 1.00 91.06 91 VAL A N 1
ATOM 690 C CA . VAL A 1 91 ? -1.147 5.530 9.233 1.00 91.06 91 VAL A CA 1
ATOM 691 C C . VAL A 1 91 ? -0.996 6.381 7.980 1.00 91.06 91 VAL A C 1
ATOM 693 O O . VAL A 1 91 ? -1.177 5.902 6.867 1.00 91.06 91 VAL A O 1
ATOM 696 N N . SER A 1 92 ? -0.613 7.647 8.147 1.00 90.12 92 SER A N 1
ATOM 697 C CA . SER A 1 92 ? -0.152 8.506 7.054 1.00 90.12 92 SER A CA 1
ATOM 698 C C . SER A 1 92 ? 1.284 8.939 7.331 1.00 90.12 92 SER A C 1
ATOM 700 O O . SER A 1 92 ? 1.536 9.592 8.345 1.00 90.12 92 SER A O 1
ATOM 702 N N . ARG A 1 93 ? 2.222 8.599 6.436 1.00 86.62 93 ARG A N 1
ATOM 703 C CA . ARG A 1 93 ? 3.639 8.985 6.577 1.00 86.62 93 ARG A CA 1
ATOM 704 C C . ARG A 1 93 ? 3.857 10.475 6.305 1.00 86.62 93 ARG A C 1
ATOM 706 O O . ARG A 1 93 ? 4.679 11.100 6.964 1.00 86.62 93 ARG A O 1
ATOM 713 N N . VAL A 1 94 ? 3.078 11.066 5.394 1.00 83.62 94 VAL A N 1
ATOM 714 C CA . VAL A 1 94 ? 3.111 12.516 5.106 1.00 83.62 94 VAL A CA 1
ATOM 715 C C . VAL A 1 94 ? 2.498 13.329 6.258 1.00 83.62 94 VAL A C 1
ATOM 717 O O . VAL A 1 94 ? 2.937 14.443 6.564 1.00 83.62 94 VAL A O 1
ATOM 720 N N . GLY A 1 95 ? 1.493 12.761 6.935 1.00 81.75 95 GLY A N 1
ATOM 721 C CA . GLY A 1 95 ? 0.953 13.259 8.196 1.00 81.75 95 GLY A CA 1
ATOM 722 C C . GLY A 1 95 ? 0.538 14.733 8.152 1.00 81.75 95 GLY A C 1
ATOM 723 O O . GLY A 1 95 ? -0.249 15.166 7.311 1.00 81.75 95 GLY A O 1
ATOM 724 N N . SER A 1 96 ? 1.075 15.527 9.083 1.00 74.62 96 SER A N 1
ATOM 725 C CA . SER A 1 96 ? 0.675 16.931 9.264 1.00 74.62 96 SER A CA 1
ATOM 726 C C . SER A 1 96 ? 1.165 17.888 8.172 1.00 74.62 96 SER A C 1
ATOM 728 O O . SER A 1 96 ? 0.719 19.035 8.149 1.00 74.62 96 SER A O 1
ATOM 730 N N . ALA A 1 97 ? 2.073 17.452 7.290 1.00 79.19 97 ALA A N 1
ATOM 731 C CA . ALA A 1 97 ? 2.562 18.271 6.179 1.00 79.19 97 ALA A CA 1
ATOM 732 C C . ALA A 1 97 ? 1.506 18.430 5.072 1.00 79.19 97 ALA A C 1
ATOM 734 O O . ALA A 1 97 ? 1.480 19.450 4.391 1.00 79.19 97 ALA A O 1
ATOM 735 N N . ALA A 1 98 ? 0.601 17.455 4.938 1.00 79.31 98 ALA A N 1
ATOM 736 C CA . ALA A 1 98 ? -0.517 17.507 3.998 1.00 79.31 98 ALA A CA 1
ATOM 737 C C . ALA A 1 98 ? -1.759 18.226 4.564 1.00 79.31 98 ALA A C 1
ATOM 739 O O . ALA A 1 98 ? -2.729 18.446 3.841 1.00 79.31 98 ALA A O 1
ATOM 740 N N . GLN A 1 99 ? -1.762 18.586 5.853 1.00 81.94 99 GLN A N 1
ATOM 741 C CA . GLN A 1 99 ? -2.919 19.199 6.506 1.00 81.94 99 GLN A CA 1
ATOM 742 C C . GLN A 1 99 ? -2.913 20.724 6.369 1.00 81.94 99 GLN A C 1
ATOM 744 O O . GLN A 1 99 ? -1.890 21.389 6.532 1.00 81.94 99 GLN A O 1
ATOM 749 N N . THR A 1 100 ? -4.094 21.307 6.157 1.00 84.56 100 THR A N 1
ATOM 750 C CA . THR A 1 100 ? -4.276 22.760 6.241 1.00 84.56 100 THR A CA 1
ATOM 751 C C . THR A 1 100 ? -4.092 23.244 7.683 1.00 84.56 100 THR A C 1
ATOM 753 O O . THR A 1 100 ? -4.331 22.508 8.643 1.00 84.56 100 THR A O 1
ATOM 756 N N . LYS A 1 101 ? -3.687 24.510 7.861 1.00 81.75 101 LYS A N 1
ATOM 757 C CA . LYS A 1 101 ? -3.408 25.088 9.192 1.00 81.75 101 LYS A CA 1
ATOM 758 C C . LYS A 1 101 ? -4.588 24.945 10.164 1.00 81.75 101 LYS A C 1
ATOM 760 O O . LYS A 1 101 ? -4.374 24.594 11.320 1.00 81.75 101 LYS A O 1
ATOM 765 N N . ALA A 1 102 ? -5.813 25.163 9.681 1.00 83.81 102 ALA A N 1
ATOM 766 C CA . ALA A 1 102 ? -7.030 25.015 10.478 1.00 83.81 102 ALA A CA 1
ATOM 767 C C . ALA A 1 102 ? -7.252 23.560 10.929 1.00 83.81 102 ALA A C 1
ATOM 769 O O . ALA A 1 102 ? -7.496 23.308 12.107 1.00 83.81 102 ALA A O 1
ATOM 770 N N . MET A 1 103 ? -7.088 22.590 10.020 1.00 84.56 103 MET A N 1
ATOM 771 C CA . MET A 1 103 ? -7.251 21.171 10.349 1.00 84.56 103 MET A CA 1
ATOM 772 C C . MET A 1 103 ? -6.196 20.703 11.354 1.00 84.56 103 MET A C 1
ATOM 774 O O . MET A 1 103 ? -6.518 19.993 12.303 1.00 84.56 103 MET A O 1
ATOM 778 N N . LYS A 1 104 ? -4.948 21.159 11.207 1.00 81.12 104 LYS A N 1
ATOM 779 C CA . LYS A 1 104 ? -3.841 20.781 12.094 1.00 81.12 104 LYS A CA 1
ATOM 780 C C . LYS A 1 104 ? -4.085 21.178 13.557 1.00 81.12 104 LYS A C 1
ATOM 782 O O . LYS A 1 104 ? -3.742 20.416 14.464 1.00 81.12 104 LYS A O 1
ATOM 787 N N . GLN A 1 105 ? -4.706 22.337 13.795 1.00 77.56 105 GLN A N 1
ATOM 788 C CA . GLN A 1 105 ? -5.050 22.799 15.146 1.00 77.56 105 GLN A CA 1
ATOM 789 C C . GLN A 1 105 ? -6.100 21.897 15.810 1.00 77.56 105 GLN A C 1
ATOM 791 O O . GLN A 1 105 ? -5.916 21.470 16.949 1.00 77.56 105 GLN A O 1
ATOM 796 N N . VAL A 1 106 ? -7.164 21.546 15.084 1.00 79.88 106 VAL A N 1
ATOM 797 C CA . VAL A 1 106 ? -8.260 20.717 15.614 1.00 79.88 106 VAL A CA 1
ATOM 798 C C . VAL A 1 106 ? -7.837 19.251 15.758 1.00 79.88 106 VAL A C 1
ATOM 800 O O . VAL A 1 106 ? -8.125 18.605 16.769 1.00 79.88 106 VAL A O 1
ATOM 803 N N . HIS A 1 107 ? -7.099 18.728 14.779 1.00 75.75 107 HIS A N 1
ATOM 804 C CA . HIS A 1 107 ? -6.667 17.331 14.736 1.00 75.75 107 HIS A CA 1
ATOM 805 C C . HIS A 1 107 ? -5.709 16.974 15.879 1.00 75.75 107 HIS A C 1
ATOM 807 O O . HIS A 1 107 ? -5.796 15.884 16.439 1.00 75.75 107 HIS A O 1
ATOM 813 N N . SER A 1 108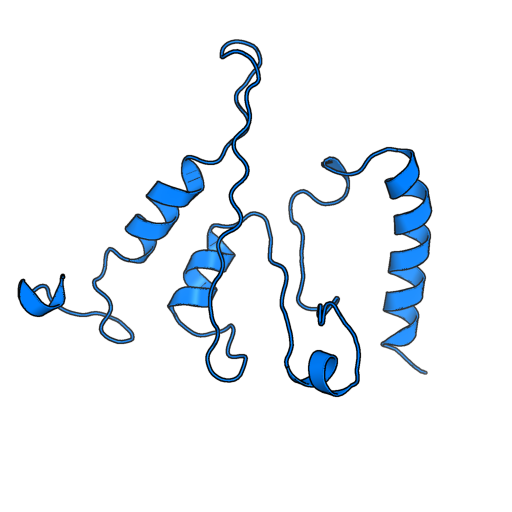 ? -4.837 17.905 16.281 1.00 68.00 108 SER A N 1
ATOM 814 C CA . SER A 1 108 ? -3.908 17.693 17.402 1.00 68.00 108 SER A CA 1
ATOM 815 C C . SER A 1 108 ? -4.639 17.432 18.726 1.00 68.00 108 SER A C 1
ATOM 817 O O . SER A 1 108 ? -4.188 16.622 19.535 1.00 68.00 108 SER A O 1
ATOM 819 N N . CYS A 1 109 ? -5.788 18.082 18.932 1.00 65.06 109 CYS A N 1
ATOM 820 C CA . CYS A 1 109 ? -6.647 17.846 20.092 1.00 65.06 109 CYS A CA 1
ATOM 821 C C . CYS A 1 109 ? -7.389 16.503 19.971 1.00 65.06 109 CYS A C 1
ATOM 823 O O . CYS A 1 109 ? -7.389 15.699 20.906 1.00 65.06 109 CYS A O 1
ATOM 825 N N . LYS A 1 110 ? -7.948 16.214 18.786 1.00 66.69 110 LYS A N 1
ATOM 826 C CA . LYS A 1 110 ? -8.722 14.991 18.521 1.00 66.69 110 LYS A CA 1
ATOM 827 C C . LYS A 1 110 ? -7.877 13.714 18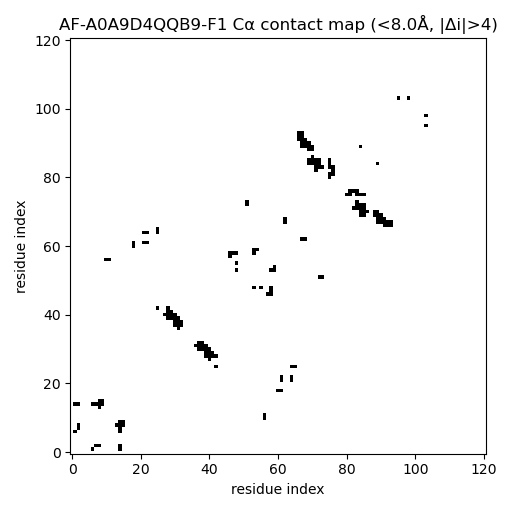.670 1.00 66.69 110 LYS A C 1
ATOM 829 O O . LYS A 1 110 ? -8.312 12.784 19.346 1.00 66.69 110 LYS A O 1
ATOM 834 N N . GLN A 1 111 ? -6.660 13.684 18.119 1.00 60.41 111 GLN A N 1
ATOM 835 C CA . GLN A 1 111 ? -5.764 12.519 18.196 1.00 60.41 111 GLN A CA 1
ATOM 836 C C . GLN A 1 111 ? -5.465 12.120 19.648 1.00 60.41 111 GLN A C 1
ATOM 838 O O . GLN A 1 111 ? -5.507 10.940 19.984 1.00 60.41 111 GLN A O 1
ATOM 843 N N . ARG A 1 112 ? -5.211 13.103 20.527 1.00 53.16 112 ARG A N 1
ATOM 844 C CA . ARG A 1 112 ? -4.973 12.837 21.954 1.00 53.16 112 ARG A CA 1
ATOM 845 C C . ARG A 1 112 ? -6.199 12.212 22.605 1.00 53.16 112 ARG A C 1
ATOM 847 O O . ARG A 1 112 ? -6.059 11.204 23.279 1.00 53.16 112 ARG A O 1
ATOM 854 N N . SER A 1 113 ? -7.390 12.766 22.369 1.00 61.81 113 SER A N 1
ATOM 855 C CA . SER A 1 113 ? -8.620 12.238 22.978 1.00 61.81 113 SER A CA 1
ATOM 856 C C . SER A 1 113 ? -8.921 10.786 22.590 1.00 61.81 113 SER A C 1
ATOM 858 O O . SER A 1 113 ? -9.392 10.026 23.428 1.00 61.81 113 SER A O 1
ATOM 860 N N . ILE A 1 114 ? -8.596 10.386 21.356 1.00 66.56 114 ILE A N 1
ATOM 861 C CA . ILE A 1 114 ? -8.779 9.006 20.886 1.00 66.56 114 ILE A CA 1
ATOM 862 C C . ILE A 1 114 ? -7.748 8.075 21.543 1.00 66.56 114 ILE A C 1
ATOM 864 O O . ILE A 1 114 ? -8.127 7.030 22.062 1.00 66.56 114 ILE A O 1
ATOM 868 N N . ALA A 1 115 ? -6.478 8.486 21.632 1.00 62.22 115 ALA A N 1
ATOM 869 C CA . ALA A 1 115 ? -5.444 7.695 22.308 1.00 62.22 115 ALA A CA 1
ATOM 870 C C . ALA A 1 115 ? -5.749 7.457 23.803 1.00 62.22 115 ALA A C 1
ATOM 872 O O . ALA A 1 115 ? -5.463 6.386 24.327 1.00 62.22 115 ALA A O 1
ATOM 873 N N . PHE A 1 116 ? -6.378 8.422 24.486 1.00 59.12 116 PHE A N 1
ATOM 874 C CA . PHE A 1 116 ? -6.821 8.253 25.878 1.00 59.12 116 PHE A CA 1
ATOM 875 C C . PHE A 1 116 ? -7.999 7.278 26.035 1.00 59.12 116 PHE A C 1
ATOM 877 O O . PHE A 1 116 ? -8.172 6.715 27.110 1.00 59.12 116 PHE A O 1
ATOM 884 N N . SER A 1 117 ? -8.806 7.060 24.993 1.00 59.62 117 SER A N 1
ATOM 885 C CA . SER A 1 117 ? -9.954 6.143 25.057 1.00 59.62 117 SER A CA 1
ATOM 886 C C . SER A 1 117 ? -9.584 4.661 24.899 1.00 59.62 117 SER A C 1
ATOM 888 O O . SER A 1 117 ? -10.359 3.804 25.313 1.00 59.62 117 SER A O 1
ATOM 890 N N . GLU A 1 118 ? -8.400 4.352 24.357 1.00 55.41 118 GLU A N 1
ATOM 891 C CA . GLU A 1 118 ? -7.893 2.975 24.195 1.00 55.41 118 GLU A CA 1
ATOM 892 C C . GLU A 1 118 ? -7.091 2.468 25.414 1.00 55.41 118 GLU A C 1
ATOM 894 O O . GLU A 1 118 ? -6.746 1.288 25.493 1.00 55.41 118 GLU A O 1
ATOM 899 N N . HIS A 1 119 ? -6.831 3.333 26.401 1.00 46.41 119 HIS A N 1
ATOM 900 C CA . HIS A 1 119 ? -6.236 2.971 27.690 1.00 46.41 119 HIS A CA 1
ATOM 901 C C . HIS A 1 119 ? -7.146 3.410 28.845 1.00 46.41 119 HIS A C 1
ATOM 903 O O . HIS A 1 119 ? -6.917 4.465 29.442 1.00 46.41 119 HIS A O 1
ATOM 909 N N . PRO A 1 120 ? -8.188 2.623 29.176 1.00 42.47 120 PRO A N 1
ATOM 910 C CA . PRO A 1 120 ? -8.843 2.764 30.464 1.00 42.47 120 PRO A CA 1
ATOM 911 C C . PRO A 1 120 ? -7.867 2.285 31.548 1.00 42.47 120 PRO A C 1
ATOM 913 O O . PRO A 1 120 ? -7.295 1.200 31.433 1.00 42.47 120 PRO A O 1
ATOM 916 N N . LEU A 1 121 ? -7.642 3.124 32.560 1.00 40.28 121 LEU A N 1
ATOM 917 C CA . LEU A 1 121 ? -7.085 2.691 33.845 1.00 40.28 121 LEU A CA 1
ATOM 918 C C . LEU A 1 121 ? -7.936 1.565 34.446 1.00 40.28 121 LEU A C 1
ATOM 920 O O . LEU A 1 121 ? -9.179 1.639 34.295 1.00 40.28 121 LEU A O 1
#

Mean predicted aligned error: 7.27 Å

Nearest PDB structures (foldseek):
  6j5i-assembly1_A  TM=9.822E-01  e=2.641E-14  Sus scrofa
  6rea-assembly1_T  TM=9.910E-01  e=1.818E-13  Polytomella sp. Pringsheim 198.80
  4xd7-assembly1_A  TM=9.889E-01  e=2.372E-13  Bacillus sp. PS3
  6foc-assembly1_A  TM=9.970E-01  e=1.993E-12  Mycolicibacterium smegmatis MC2 155
  8ap6-assembly1_A1  TM=9.889E-01  e=2.970E-12  Trypanosoma brucei brucei

Solvent-accessible surface area (backbone atoms only — not comparable to full-atom values): 7635 Å² total; per-residue (Å²): 112,56,69,85,70,67,48,71,62,47,76,97,68,38,52,85,57,55,61,56,56,52,43,67,56,53,73,68,42,42,73,46,54,70,95,71,71,50,48,72,42,89,76,82,89,86,81,90,54,69,96,74,44,62,82,42,74,64,52,42,51,50,56,72,68,41,69,45,49,82,40,74,39,70,68,41,43,76,74,68,41,80,80,27,63,40,73,88,78,28,44,58,71,63,52,75,78,78,45,53,76,72,54,50,62,56,46,60,55,50,55,52,58,53,59,54,67,78,55,76,128